Protein AF-A0A4P6F8C3-F1 (afdb_monomer)

Mean predicted aligned error: 5.55 Å

Foldseek 3Di:
DFLVVLCVFQVHDSVVSVVQCPDPLQDDFPDQDPVGGHHDPVRRVVSCVVVVGHTDPPPDDPDVPPD

Sequence (67 aa):
MGSAEVTALLGVSKQRTYQLTGRPDFPAPVAELKMGKVWRTADVMQWAIEAGRAVDTAVEEFDPRDR

Secondary structure (DSSP, 8-state):
--HHHHHHHHT--HHHHHHHHTSTTSPPPSEEETTEEE--HHHHHHHHHHTT-----------TT--

Structure (mmCIF, N/CA/C/O backbone):
data_AF-A0A4P6F8C3-F1
#
_entry.id   AF-A0A4P6F8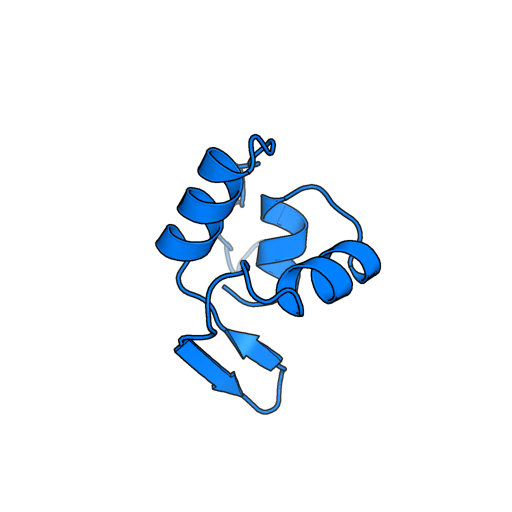C3-F1
#
loop_
_atom_site.group_PDB
_atom_site.id
_atom_site.type_symbol
_atom_site.label_atom_id
_atom_site.label_alt_id
_atom_site.label_comp_id
_atom_site.label_asym_id
_atom_site.label_entity_id
_atom_site.label_seq_id
_atom_site.pdbx_PDB_ins_code
_atom_site.Cartn_x
_atom_site.Cartn_y
_atom_site.Cartn_z
_atom_site.occupancy
_atom_site.B_iso_or_equiv
_atom_site.auth_seq_id
_atom_site.auth_comp_id
_atom_site.auth_asym_id
_atom_site.auth_atom_id
_atom_site.pdbx_PDB_model_num
ATOM 1 N N . MET A 1 1 ? 4.293 -1.011 -7.809 1.00 94.25 1 MET A N 1
ATOM 2 C CA . MET A 1 1 ? 4.127 0.291 -7.135 1.00 94.25 1 MET A CA 1
ATOM 3 C C . MET A 1 1 ? 5.118 0.423 -5.994 1.00 94.25 1 MET A C 1
ATOM 5 O O . MET A 1 1 ? 5.342 -0.561 -5.290 1.00 94.25 1 MET A O 1
ATOM 9 N N . GLY A 1 2 ? 5.737 1.593 -5.849 1.00 96.50 2 GLY A N 1
ATOM 10 C CA . GLY A 1 2 ? 6.529 1.956 -4.676 1.00 96.50 2 GLY A CA 1
ATOM 11 C C . GLY A 1 2 ? 5.670 2.537 -3.548 1.00 96.50 2 GLY A C 1
ATOM 12 O O . GLY A 1 2 ? 4.443 2.585 -3.621 1.00 96.50 2 GLY A O 1
ATOM 13 N N . SER A 1 3 ? 6.319 2.979 -2.469 1.00 95.75 3 SER A N 1
ATOM 14 C CA . SER A 1 3 ? 5.633 3.521 -1.286 1.00 95.75 3 SER A CA 1
ATOM 15 C C . SER A 1 3 ? 4.907 4.844 -1.554 1.00 95.75 3 SER A C 1
ATOM 17 O O . SER A 1 3 ? 3.912 5.140 -0.890 1.00 95.75 3 SER A O 1
ATOM 19 N N . ALA A 1 4 ? 5.369 5.643 -2.518 1.00 95.19 4 ALA A N 1
ATOM 20 C CA . ALA A 1 4 ? 4.710 6.887 -2.905 1.00 95.19 4 ALA A CA 1
ATOM 21 C C . ALA A 1 4 ? 3.359 6.607 -3.577 1.00 95.19 4 ALA A C 1
ATOM 23 O O . ALA A 1 4 ? 2.349 7.197 -3.211 1.00 95.19 4 ALA A O 1
ATOM 24 N N . GLU A 1 5 ? 3.320 5.635 -4.477 1.00 96.00 5 GLU A N 1
ATOM 25 C CA . GLU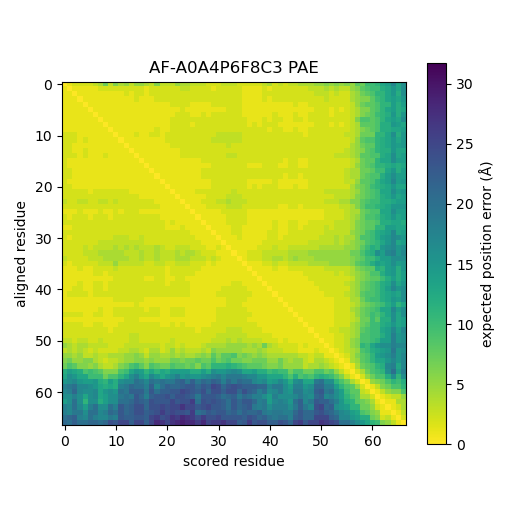 A 1 5 ? 2.111 5.209 -5.170 1.00 96.00 5 GLU A CA 1
ATOM 26 C C . GLU A 1 5 ? 1.138 4.512 -4.213 1.00 96.00 5 GLU A C 1
ATOM 28 O O . GLU A 1 5 ? -0.058 4.748 -4.302 1.00 96.00 5 GLU A O 1
ATOM 33 N N . VAL A 1 6 ? 1.628 3.737 -3.234 1.00 96.00 6 VAL A N 1
ATOM 34 C CA . VAL A 1 6 ? 0.774 3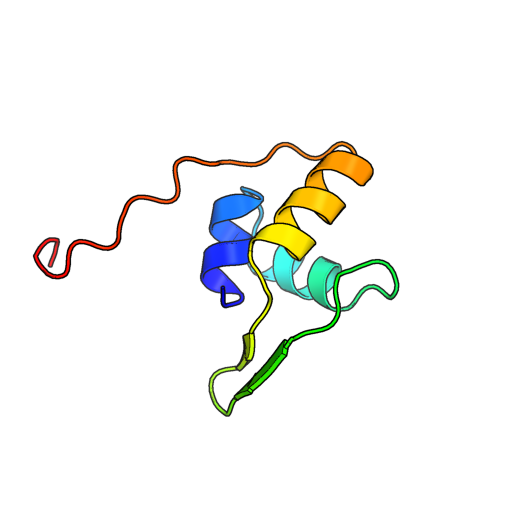.202 -2.151 1.00 96.00 6 VAL A CA 1
ATOM 35 C C . VAL A 1 6 ? 0.161 4.337 -1.320 1.00 96.00 6 VAL A C 1
ATOM 37 O O . VAL A 1 6 ? -0.996 4.258 -0.918 1.00 96.00 6 VAL A O 1
ATOM 40 N N . THR A 1 7 ? 0.921 5.405 -1.067 1.00 96.00 7 THR A N 1
ATOM 41 C CA . THR A 1 7 ? 0.433 6.586 -0.334 1.00 96.00 7 THR A CA 1
ATOM 42 C C . THR A 1 7 ? -0.702 7.269 -1.096 1.00 96.00 7 THR A C 1
ATOM 44 O O . THR A 1 7 ? -1.737 7.551 -0.495 1.00 96.00 7 THR A O 1
ATOM 47 N N . ALA A 1 8 ? -0.523 7.481 -2.404 1.00 95.38 8 ALA A N 1
ATOM 48 C CA . ALA A 1 8 ? -1.545 8.053 -3.279 1.00 95.38 8 ALA A CA 1
ATOM 49 C C . ALA A 1 8 ? -2.786 7.151 -3.360 1.00 95.38 8 ALA A C 1
ATOM 51 O O . ALA A 1 8 ? -3.882 7.596 -3.042 1.00 95.38 8 ALA A O 1
ATOM 52 N N . LEU A 1 9 ? -2.593 5.861 -3.655 1.00 94.44 9 LEU A N 1
ATOM 53 C CA . LEU A 1 9 ? -3.660 4.863 -3.778 1.00 94.44 9 LEU A CA 1
ATOM 54 C C . LEU A 1 9 ? -4.545 4.780 -2.527 1.00 94.44 9 LEU A C 1
ATOM 56 O O . LEU A 1 9 ? -5.754 4.607 -2.627 1.00 94.44 9 LEU A O 1
ATOM 60 N N . LEU A 1 10 ? -3.947 4.845 -1.337 1.00 94.75 10 LEU A N 1
ATOM 61 C CA . LEU A 1 10 ? -4.682 4.721 -0.078 1.00 94.75 10 LEU A CA 1
ATOM 62 C C . LEU A 1 10 ? -5.191 6.068 0.456 1.00 94.75 10 LEU A C 1
ATOM 64 O O . LEU A 1 10 ? -5.891 6.077 1.469 1.00 94.75 10 LEU A O 1
ATOM 68 N N . GLY A 1 11 ? -4.806 7.195 -0.153 1.00 95.31 11 GLY A N 1
ATOM 69 C CA . GLY A 1 11 ? -5.153 8.535 0.330 1.00 95.31 11 GLY A CA 1
ATOM 70 C C . GLY A 1 11 ? -4.682 8.813 1.766 1.00 95.31 11 GLY A C 1
ATOM 71 O O . GLY A 1 11 ? -5.351 9.524 2.515 1.00 95.31 11 GLY A O 1
ATOM 72 N N . VAL A 1 12 ? -3.559 8.221 2.195 1.00 95.06 12 VAL A N 1
ATOM 73 C CA . VAL A 1 12 ? -3.028 8.356 3.568 1.00 95.06 12 VAL A CA 1
ATOM 74 C C . VAL A 1 12 ? -1.703 9.116 3.599 1.00 95.06 12 VAL A C 1
ATOM 76 O O . VAL A 1 12 ? -1.082 9.363 2.576 1.00 95.06 12 VAL A O 1
ATOM 79 N N . SER A 1 13 ? -1.227 9.492 4.789 1.00 96.19 13 SER A N 1
ATOM 80 C CA . SER A 1 13 ? 0.096 10.111 4.934 1.00 96.19 13 SER A CA 1
ATOM 81 C C . SER A 1 13 ? 1.233 9.106 4.704 1.00 96.19 13 SER A C 1
ATOM 83 O O . SER A 1 13 ? 1.090 7.917 4.981 1.00 96.19 13 SER A O 1
ATOM 85 N N . LYS A 1 14 ? 2.423 9.588 4.313 1.00 95.69 14 LYS A N 1
ATOM 86 C CA . LYS A 1 14 ? 3.631 8.746 4.170 1.00 95.69 14 LYS A CA 1
ATOM 87 C C . LYS A 1 14 ? 3.959 7.950 5.441 1.00 95.69 14 LYS A C 1
ATOM 89 O O . LYS A 1 14 ? 4.328 6.780 5.365 1.00 95.69 14 LYS A O 1
ATOM 94 N N . GLN A 1 15 ? 3.800 8.566 6.617 1.00 97.75 15 GLN A N 1
ATOM 95 C CA . GLN A 1 15 ? 4.008 7.891 7.903 1.00 97.75 15 GLN A CA 1
ATOM 96 C C . GLN A 1 15 ? 3.012 6.741 8.091 1.00 97.75 15 GLN A C 1
ATOM 98 O O . GLN A 1 15 ? 3.391 5.658 8.541 1.00 97.75 15 GLN A O 1
ATOM 103 N N . ARG A 1 16 ? 1.745 6.955 7.717 1.00 97.62 16 ARG A N 1
ATOM 104 C CA . ARG A 1 16 ? 0.724 5.912 7.773 1.00 97.62 16 ARG A CA 1
ATOM 105 C C . ARG A 1 16 ? 1.009 4.798 6.770 1.00 97.62 16 ARG A C 1
ATOM 107 O O . ARG A 1 16 ? 0.882 3.636 7.143 1.00 97.62 16 ARG A O 1
ATOM 114 N N . THR A 1 17 ? 1.462 5.123 5.561 1.00 97.19 17 THR A N 1
ATOM 115 C CA . THR A 1 17 ? 1.925 4.130 4.582 1.00 97.19 17 THR A CA 1
ATOM 116 C C . THR A 1 17 ? 3.023 3.252 5.168 1.00 97.19 17 THR A C 1
ATOM 118 O O . THR A 1 17 ? 2.901 2.032 5.136 1.00 97.19 17 THR A O 1
ATOM 121 N N . TYR A 1 18 ? 4.047 3.846 5.788 1.00 96.50 18 TYR A N 1
ATOM 122 C CA . TYR A 1 18 ? 5.133 3.080 6.405 1.00 96.50 18 TYR A CA 1
ATOM 123 C C . TYR A 1 18 ? 4.617 2.107 7.475 1.00 96.50 18 TYR A C 1
ATOM 125 O O . TYR A 1 18 ? 4.947 0.923 7.439 1.00 96.50 18 TYR A O 1
ATOM 133 N N . GLN A 1 19 ? 3.731 2.570 8.367 1.00 97.75 19 GLN A N 1
ATOM 134 C CA . GLN A 1 19 ? 3.094 1.708 9.369 1.00 97.75 19 GLN A CA 1
ATOM 135 C C . GLN A 1 19 ? 2.317 0.550 8.738 1.00 97.75 19 GLN A C 1
ATOM 137 O O . GLN A 1 19 ? 2.411 -0.572 9.222 1.00 97.75 19 GLN A O 1
ATOM 142 N N . LEU A 1 20 ? 1.540 0.812 7.682 1.00 97.50 20 LEU A N 1
ATOM 143 C CA . LEU A 1 20 ? 0.734 -0.209 7.011 1.00 97.50 20 LEU A CA 1
ATOM 144 C C . LEU A 1 20 ? 1.617 -1.242 6.311 1.00 97.50 20 LEU A C 1
ATOM 146 O O . LEU A 1 20 ? 1.428 -2.431 6.532 1.00 97.50 20 LEU A O 1
ATOM 150 N N . THR A 1 21 ? 2.619 -0.794 5.555 1.00 97.31 21 THR A N 1
ATOM 151 C CA . THR A 1 21 ? 3.530 -1.676 4.802 1.00 97.31 21 THR A CA 1
ATOM 152 C C . THR A 1 21 ? 4.418 -2.557 5.684 1.00 97.31 21 THR A C 1
ATOM 154 O O . THR A 1 21 ? 5.015 -3.513 5.194 1.00 97.31 21 THR A O 1
ATOM 157 N N . GLY A 1 22 ? 4.529 -2.238 6.978 1.00 96.38 22 GLY A N 1
ATOM 158 C CA . GLY A 1 22 ? 5.226 -3.056 7.969 1.00 96.38 22 GLY A CA 1
ATOM 159 C C . GLY A 1 22 ? 4.337 -4.077 8.683 1.00 96.38 22 GLY A C 1
ATOM 160 O O . GLY A 1 22 ? 4.848 -4.839 9.502 1.00 96.38 22 GLY A O 1
ATOM 161 N N . ARG A 1 23 ? 3.021 -4.089 8.432 1.00 97.38 23 ARG A N 1
ATOM 162 C CA . ARG A 1 23 ? 2.111 -5.037 9.083 1.00 97.38 23 ARG A CA 1
ATOM 163 C C . ARG A 1 23 ? 2.227 -6.437 8.466 1.00 97.38 23 ARG A C 1
ATOM 165 O O . ARG A 1 23 ? 2.444 -6.547 7.262 1.00 97.38 23 ARG A O 1
ATOM 172 N N . PRO A 1 24 ? 2.012 -7.504 9.256 1.00 96.81 24 PRO A N 1
ATOM 173 C CA . PRO A 1 24 ? 2.087 -8.880 8.764 1.00 96.81 24 PRO A CA 1
ATOM 174 C C . PRO A 1 24 ? 0.965 -9.250 7.783 1.00 96.81 24 PRO A C 1
ATOM 176 O O . PRO A 1 24 ? 1.136 -10.170 6.995 1.00 96.81 24 PRO A O 1
ATOM 179 N N . ASP A 1 25 ? -0.173 -8.554 7.832 1.00 97.06 25 ASP A N 1
ATOM 180 C CA . ASP A 1 25 ? -1.294 -8.741 6.907 1.00 97.06 25 ASP A CA 1
ATOM 181 C C . ASP A 1 25 ? -1.170 -7.890 5.636 1.00 97.06 25 ASP A C 1
ATOM 183 O O . ASP A 1 25 ? -2.020 -7.989 4.758 1.00 97.06 25 ASP A O 1
ATOM 187 N N . PHE A 1 26 ? -0.141 -7.044 5.526 1.00 98.12 26 PHE A N 1
ATOM 188 C CA . PHE A 1 26 ? 0.110 -6.275 4.313 1.00 98.12 26 PHE A CA 1
ATOM 189 C C . PHE A 1 2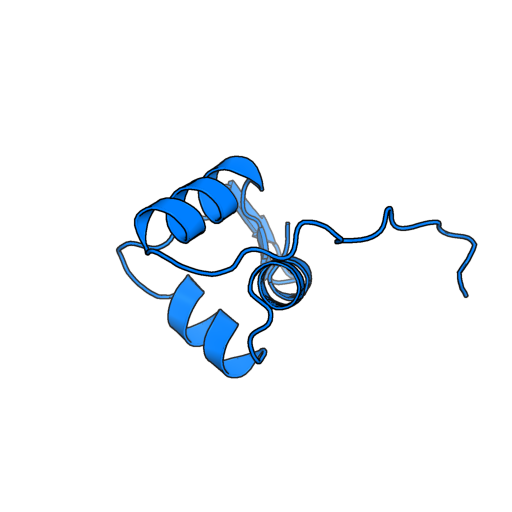6 ? 0.841 -7.141 3.273 1.00 98.12 26 PHE A C 1
ATOM 191 O O . PHE A 1 26 ? 1.703 -7.941 3.649 1.00 98.12 26 PHE A O 1
ATOM 198 N N . PRO A 1 27 ? 0.562 -6.974 1.966 1.00 98.25 27 PRO A N 1
ATOM 199 C CA . PRO A 1 27 ? 1.224 -7.741 0.920 1.00 98.25 27 PRO A CA 1
ATOM 200 C C . PRO A 1 27 ? 2.753 -7.721 1.003 1.00 98.25 27 PRO A C 1
ATOM 202 O O . PRO A 1 27 ? 3.385 -6.676 1.195 1.00 98.25 27 PRO A O 1
ATOM 205 N N . ALA A 1 28 ? 3.365 -8.884 0.783 1.00 97.81 28 ALA A N 1
ATOM 206 C CA . ALA A 1 28 ? 4.812 -8.986 0.670 1.00 97.81 28 ALA A CA 1
ATOM 207 C C . ALA A 1 28 ? 5.313 -8.214 -0.570 1.00 97.81 28 ALA A C 1
ATOM 209 O O . ALA A 1 28 ? 4.660 -8.230 -1.620 1.00 97.81 28 ALA A O 1
ATOM 210 N N . PRO A 1 29 ? 6.464 -7.528 -0.484 1.00 98.06 29 PRO A N 1
ATOM 211 C CA . PRO A 1 29 ? 7.049 -6.875 -1.644 1.00 98.06 29 PRO A CA 1
ATOM 212 C C . PRO A 1 29 ? 7.522 -7.914 -2.666 1.00 98.06 29 PRO A C 1
ATOM 214 O O . PRO A 1 29 ? 8.066 -8.957 -2.310 1.00 98.06 29 PRO A O 1
ATOM 217 N N . VAL A 1 30 ? 7.366 -7.603 -3.952 1.00 98.12 30 VAL A N 1
ATOM 218 C CA . VAL A 1 30 ? 7.938 -8.402 -5.047 1.00 98.12 30 VAL A CA 1
ATOM 219 C C . VAL A 1 30 ? 9.407 -8.099 -5.300 1.00 98.12 30 VAL A C 1
ATOM 221 O O . VAL A 1 30 ? 10.094 -8.902 -5.923 1.00 98.12 30 VAL A O 1
ATOM 224 N N . ALA A 1 31 ? 9.890 -6.948 -4.832 1.00 97.31 31 ALA A N 1
ATOM 225 C CA . ALA A 1 31 ? 11.300 -6.600 -4.867 1.00 97.31 31 ALA A CA 1
ATOM 226 C C . ALA A 1 31 ? 11.658 -5.637 -3.733 1.00 97.31 31 ALA A C 1
ATOM 228 O O . ALA A 1 31 ? 10.856 -4.789 -3.334 1.00 97.31 31 ALA A O 1
ATOM 229 N N . GLU A 1 32 ? 12.902 -5.730 -3.274 1.00 97.44 32 GLU A N 1
ATOM 230 C CA . GLU A 1 32 ? 13.529 -4.741 -2.403 1.00 97.44 32 GLU A CA 1
ATOM 231 C C . GLU A 1 32 ? 14.683 -4.089 -3.170 1.00 97.44 32 GLU A C 1
ATOM 233 O O . GLU A 1 32 ? 15.679 -4.731 -3.498 1.00 97.44 32 GLU A O 1
ATOM 238 N N . LEU A 1 33 ? 14.517 -2.815 -3.521 1.00 95.75 33 LEU A N 1
ATOM 239 C CA . LEU A 1 33 ? 15.500 -2.027 -4.260 1.00 95.75 33 LEU A CA 1
ATOM 240 C C . LEU A 1 33 ? 16.208 -1.057 -3.311 1.00 95.75 33 LEU A C 1
ATOM 242 O O . LEU A 1 33 ? 15.701 -0.739 -2.237 1.00 95.75 33 LEU A O 1
ATOM 246 N N . LYS A 1 34 ? 17.332 -0.475 -3.751 1.00 96.38 34 LYS A N 1
ATOM 247 C CA . LYS A 1 34 ? 18.003 0.608 -3.002 1.00 96.38 34 LYS A CA 1
ATOM 248 C C . LYS A 1 34 ? 17.069 1.786 -2.686 1.00 96.38 34 LYS A C 1
ATOM 250 O O . LYS A 1 34 ? 17.231 2.427 -1.658 1.00 96.38 34 LYS A O 1
ATOM 255 N N . MET A 1 35 ? 16.101 2.054 -3.566 1.00 90.00 35 MET A N 1
ATOM 256 C CA . MET A 1 35 ? 15.112 3.125 -3.398 1.00 90.00 35 MET A CA 1
ATOM 257 C C . MET A 1 35 ? 13.919 2.730 -2.512 1.00 90.00 35 MET A C 1
ATOM 259 O O . MET A 1 35 ? 13.123 3.592 -2.152 1.00 90.00 35 MET A O 1
ATOM 263 N N . GLY A 1 36 ? 13.776 1.449 -2.158 1.00 95.06 36 GLY A N 1
ATOM 264 C CA . GLY A 1 36 ? 12.692 0.946 -1.319 1.00 95.06 36 GLY A CA 1
ATOM 265 C C . GLY A 1 36 ? 12.031 -0.325 -1.850 1.00 95.06 36 GLY A C 1
ATOM 266 O O . GLY A 1 36 ? 12.448 -0.923 -2.843 1.00 95.06 36 GLY A O 1
ATOM 267 N N . LYS A 1 37 ? 10.977 -0.738 -1.144 1.00 97.75 37 LYS A N 1
ATOM 268 C CA . LYS A 1 37 ? 10.156 -1.908 -1.464 1.00 97.75 37 LYS A CA 1
ATOM 269 C C . LYS A 1 37 ? 9.208 -1.620 -2.631 1.00 97.75 37 LYS A C 1
ATOM 271 O O . LYS A 1 37 ? 8.693 -0.510 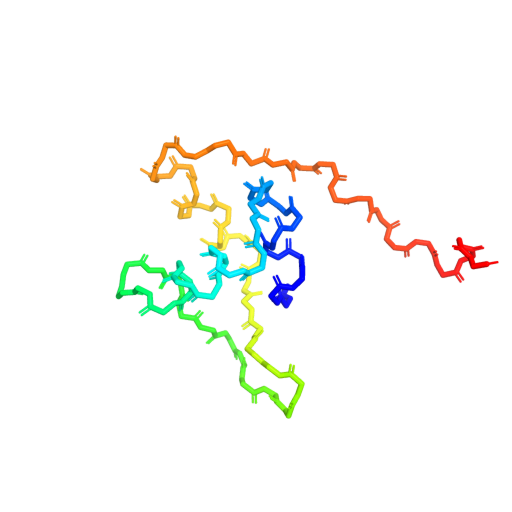-2.759 1.00 97.75 37 LYS A O 1
ATOM 276 N N . VAL A 1 38 ? 8.969 -2.637 -3.453 1.00 97.62 38 VAL A N 1
ATOM 277 C CA . VAL A 1 38 ? 8.045 -2.597 -4.592 1.00 97.62 38 VAL A CA 1
ATOM 278 C C . VAL A 1 38 ? 7.006 -3.698 -4.430 1.00 97.62 38 VAL A C 1
ATOM 280 O O . VAL A 1 38 ? 7.363 -4.846 -4.178 1.00 97.62 38 VAL A O 1
ATOM 283 N N . TRP A 1 39 ? 5.732 -3.367 -4.626 1.00 98.19 39 TRP A N 1
ATOM 284 C CA . TRP A 1 39 ? 4.601 -4.297 -4.546 1.00 98.19 39 TRP A CA 1
ATOM 285 C C . TRP A 1 39 ? 3.877 -4.437 -5.883 1.00 98.19 39 TRP A C 1
ATOM 287 O O . TRP A 1 39 ? 3.919 -3.526 -6.721 1.00 98.19 39 TRP A O 1
ATOM 297 N N . ARG A 1 40 ? 3.168 -5.555 -6.072 1.00 97.56 40 ARG A N 1
ATOM 298 C CA . ARG A 1 40 ? 2.170 -5.662 -7.143 1.00 97.56 40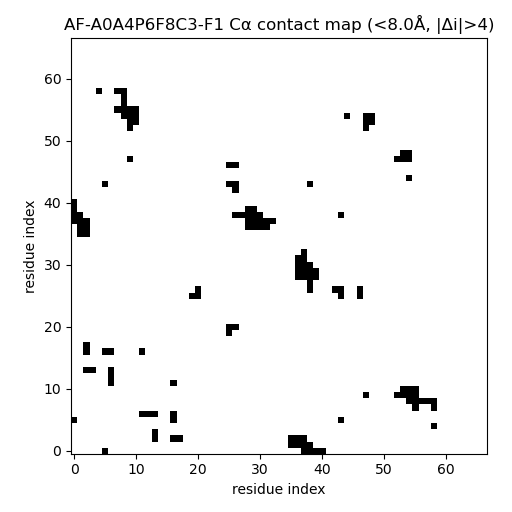 ARG A CA 1
ATOM 299 C C . ARG A 1 40 ? 0.981 -4.778 -6.808 1.00 97.56 40 ARG A C 1
ATOM 301 O O . ARG A 1 40 ? 0.496 -4.782 -5.683 1.00 97.56 40 ARG A O 1
ATOM 308 N N . THR A 1 41 ? 0.493 -4.059 -7.812 1.00 95.81 41 THR A N 1
ATOM 309 C CA . THR A 1 41 ? -0.694 -3.211 -7.679 1.00 95.81 41 THR A CA 1
ATOM 310 C C . THR A 1 41 ? -1.918 -4.019 -7.260 1.00 95.81 41 THR A C 1
ATOM 312 O O . THR A 1 41 ? -2.600 -3.629 -6.318 1.00 95.81 41 THR A O 1
ATOM 315 N N . ALA A 1 42 ? -2.142 -5.172 -7.900 1.00 95.50 42 ALA A N 1
ATOM 316 C CA . ALA A 1 42 ? -3.275 -6.047 -7.607 1.00 95.50 42 ALA A CA 1
ATOM 317 C C . ALA A 1 42 ? -3.312 -6.476 -6.132 1.00 95.50 42 ALA A C 1
ATOM 319 O O . ALA A 1 42 ? -4.348 -6.333 -5.492 1.00 95.50 42 ALA A O 1
ATOM 320 N N . ASP A 1 43 ? -2.174 -6.903 -5.578 1.00 97.75 43 ASP A N 1
ATOM 321 C CA . ASP A 1 43 ? -2.094 -7.384 -4.194 1.00 97.75 43 ASP A CA 1
ATOM 322 C C . ASP A 1 43 ? -2.424 -6.264 -3.189 1.00 97.75 43 ASP A C 1
ATOM 324 O O . ASP A 1 43 ? -3.159 -6.481 -2.227 1.00 97.75 43 ASP A O 1
ATOM 328 N N . VAL A 1 44 ? -1.930 -5.039 -3.421 1.00 97.12 44 VAL A N 1
ATOM 329 C CA . VAL A 1 44 ? -2.218 -3.886 -2.544 1.00 97.12 44 VAL A CA 1
ATOM 330 C C . VAL A 1 44 ? -3.680 -3.454 -2.650 1.00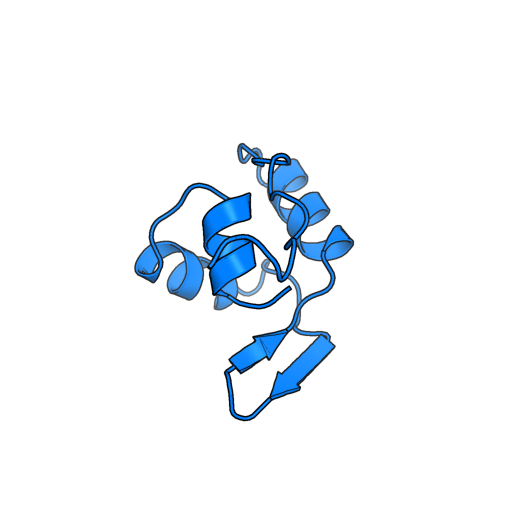 97.12 44 VAL A C 1
ATOM 332 O O . VAL A 1 44 ? -4.299 -3.153 -1.629 1.00 97.12 44 VAL A O 1
ATOM 335 N N . MET A 1 45 ? -4.248 -3.442 -3.858 1.00 96.00 45 MET A N 1
ATOM 336 C CA . MET A 1 45 ? -5.661 -3.113 -4.065 1.00 96.00 45 MET A CA 1
ATOM 337 C C . MET A 1 45 ? -6.578 -4.151 -3.418 1.00 96.00 45 MET A C 1
ATOM 339 O O . MET A 1 45 ? -7.513 -3.778 -2.715 1.00 96.00 45 MET A O 1
ATOM 343 N N . GLN A 1 46 ? -6.288 -5.440 -3.607 1.00 96.62 46 GLN A N 1
ATOM 344 C CA . GLN A 1 46 ? -7.049 -6.525 -2.998 1.00 96.62 46 GLN A CA 1
ATOM 345 C C . GLN A 1 46 ? -7.027 -6.416 -1.472 1.00 96.62 46 GLN A C 1
ATOM 347 O O . GLN A 1 46 ? -8.085 -6.384 -0.848 1.00 96.62 46 GLN A O 1
ATOM 352 N N . TRP A 1 47 ? -5.840 -6.256 -0.882 1.00 97.56 47 TRP A N 1
ATOM 353 C CA . TRP A 1 47 ? -5.707 -6.046 0.557 1.00 97.56 47 TRP A CA 1
ATOM 354 C C . TRP A 1 47 ? -6.504 -4.829 1.047 1.00 97.56 47 TRP A C 1
ATOM 356 O O . TRP A 1 47 ? -7.145 -4.883 2.095 1.00 97.56 47 TRP A O 1
ATOM 366 N N . ALA A 1 48 ? -6.487 -3.718 0.304 1.00 96.12 48 ALA A N 1
ATOM 367 C CA . ALA A 1 48 ? -7.218 -2.515 0.686 1.00 96.12 48 ALA A CA 1
ATOM 368 C C . ALA A 1 48 ? -8.737 -2.747 0.691 1.00 96.12 48 ALA A C 1
ATOM 370 O O . ALA A 1 48 ? -9.405 -2.330 1.639 1.00 96.12 48 ALA A O 1
ATOM 371 N N . ILE A 1 49 ? -9.261 -3.458 -0.311 1.00 95.12 49 ILE A N 1
ATOM 372 C CA . ILE A 1 49 ? -10.676 -3.842 -0.406 1.00 95.12 49 ILE A CA 1
ATOM 373 C C . ILE A 1 49 ? -11.061 -4.775 0.748 1.00 95.12 49 ILE A C 1
ATOM 375 O O . ILE A 1 49 ? -12.037 -4.512 1.447 1.00 95.12 49 ILE A O 1
ATOM 379 N N . GLU A 1 50 ? -10.273 -5.825 0.993 1.00 96.31 50 GLU A N 1
ATOM 380 C CA . GLU A 1 50 ? -10.499 -6.786 2.084 1.00 96.31 50 GLU A CA 1
ATOM 381 C C . GLU A 1 50 ? -10.449 -6.111 3.463 1.00 96.31 50 GLU A C 1
ATOM 383 O O . GLU A 1 50 ? -11.224 -6.444 4.359 1.00 96.31 50 GLU A O 1
ATOM 388 N N . ALA A 1 51 ? -9.587 -5.104 3.624 1.00 94.88 51 ALA A N 1
ATOM 389 C CA . ALA A 1 51 ? -9.488 -4.290 4.831 1.00 94.88 51 ALA A CA 1
ATOM 390 C C . ALA A 1 51 ? -10.559 -3.181 4.932 1.00 94.88 51 ALA A C 1
ATOM 392 O O . ALA A 1 51 ? -10.505 -2.383 5.874 1.00 94.88 51 ALA A O 1
ATOM 393 N N . GLY A 1 52 ? -11.494 -3.087 3.977 1.00 93.69 52 GLY A N 1
ATOM 394 C CA . GLY A 1 52 ? -12.569 -2.089 3.957 1.00 93.69 52 GLY A CA 1
ATOM 395 C C . GLY A 1 52 ? -12.079 -0.648 3.778 1.00 93.69 52 GLY A C 1
ATOM 396 O O . GLY A 1 52 ? -12.671 0.283 4.324 1.00 93.69 52 GLY A O 1
ATOM 397 N N . ARG A 1 53 ? -10.959 -0.449 3.078 1.00 92.75 53 ARG A N 1
ATOM 398 C CA . ARG A 1 53 ? -10.353 0.868 2.845 1.00 92.75 53 ARG A CA 1
ATOM 399 C C . ARG A 1 53 ? -10.865 1.481 1.548 1.00 92.75 53 ARG A C 1
ATOM 401 O O . ARG A 1 53 ? -11.085 0.782 0.565 1.00 92.75 53 ARG A O 1
ATOM 408 N N . ALA A 1 54 ? -10.978 2.807 1.537 1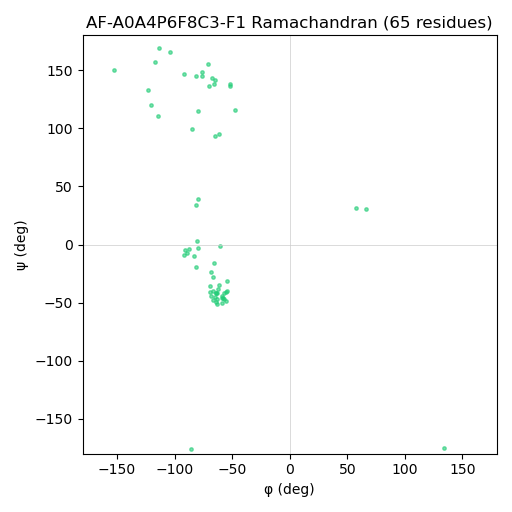.00 88.00 54 ALA A N 1
ATOM 409 C CA . ALA A 1 54 ? -11.122 3.547 0.292 1.00 88.00 54 ALA A CA 1
ATOM 410 C C . ALA A 1 54 ? -9.837 3.407 -0.541 1.00 88.00 54 ALA A C 1
ATOM 412 O O . ALA A 1 54 ? -8.732 3.469 0.005 1.00 88.00 54 ALA A O 1
ATOM 413 N N . VAL A 1 55 ? -10.004 3.204 -1.846 1.00 86.06 55 VAL A N 1
ATOM 414 C CA . VAL A 1 55 ? -8.921 3.099 -2.826 1.00 86.06 55 VAL A CA 1
ATOM 415 C C . VAL A 1 55 ? -9.140 4.195 -3.853 1.00 86.06 55 VAL A C 1
ATOM 417 O O . VAL A 1 55 ? -10.182 4.222 -4.506 1.00 86.06 55 VAL A O 1
ATOM 420 N N . ASP A 1 56 ? -8.170 5.089 -3.986 1.00 81.94 56 ASP A N 1
ATOM 421 C CA . ASP A 1 56 ? -8.165 6.088 -5.039 1.00 81.94 56 ASP A CA 1
ATOM 422 C C . ASP A 1 56 ? -7.548 5.482 -6.303 1.00 81.94 56 ASP A C 1
ATOM 424 O O . ASP A 1 56 ? -6.332 5.327 -6.430 1.00 81.94 56 ASP A O 1
ATOM 428 N N . THR A 1 57 ? -8.409 5.064 -7.229 1.00 66.38 57 THR A N 1
ATOM 429 C CA . THR A 1 57 ? -7.989 4.511 -8.520 1.00 66.38 57 THR A CA 1
ATOM 430 C C . THR A 1 57 ? -7.596 5.589 -9.525 1.00 66.38 57 THR A C 1
ATOM 432 O O . THR A 1 57 ? -7.157 5.238 -10.617 1.00 66.38 57 THR A O 1
ATOM 435 N N . ALA A 1 58 ? -7.720 6.876 -9.185 1.00 61.91 58 ALA A N 1
ATOM 436 C CA . ALA A 1 58 ? -7.296 7.991 -10.027 1.00 61.91 58 ALA A CA 1
ATOM 437 C C . ALA A 1 58 ? -5.788 8.268 -9.905 1.00 61.91 58 ALA A C 1
ATOM 439 O O . ALA A 1 58 ? -5.357 9.414 -9.991 1.00 61.91 58 ALA A O 1
ATOM 440 N N . VAL A 1 59 ? -4.968 7.228 -9.704 1.00 55.28 59 VAL A N 1
ATOM 441 C CA . VAL A 1 59 ? -3.520 7.347 -9.896 1.00 55.28 59 VAL A CA 1
ATOM 442 C C . VAL A 1 59 ? -3.284 7.630 -11.376 1.00 55.28 59 VAL A C 1
ATOM 444 O O . VAL A 1 59 ? -3.276 6.719 -12.201 1.00 55.28 59 VAL A O 1
ATOM 447 N N . GLU A 1 60 ? -3.200 8.918 -11.701 1.00 52.53 60 GLU A N 1
ATOM 448 C CA . GLU A 1 60 ? -3.018 9.406 -13.058 1.00 52.53 60 GLU A CA 1
ATOM 449 C C . GLU A 1 60 ? -1.830 8.705 -13.714 1.00 52.53 60 GLU A C 1
ATOM 451 O O . GLU A 1 60 ? -0.779 8.470 -13.104 1.00 52.53 60 GLU A O 1
ATOM 456 N N . GLU A 1 61 ? -2.050 8.327 -14.970 1.00 48.72 61 GLU A N 1
ATOM 457 C CA . GLU A 1 61 ? -1.022 7.882 -15.892 1.00 48.72 61 GLU A CA 1
ATOM 458 C C . GLU A 1 61 ? 0.125 8.896 -15.816 1.00 4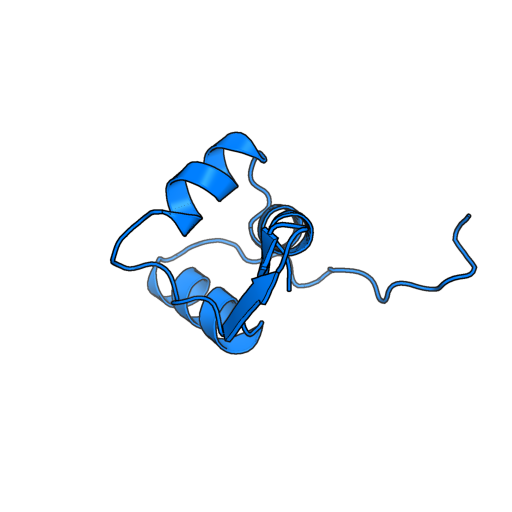8.72 61 GLU A C 1
ATOM 460 O O . GLU A 1 61 ? -0.073 10.075 -16.085 1.00 48.72 61 GLU A O 1
ATOM 465 N N . PHE A 1 62 ? 1.306 8.467 -15.362 1.00 50.34 62 PHE A N 1
ATOM 466 C CA . PHE A 1 62 ? 2.491 9.318 -15.360 1.00 50.34 62 PHE A CA 1
ATOM 467 C C . PHE A 1 62 ? 2.795 9.697 -16.814 1.00 50.34 62 PHE A C 1
ATOM 469 O O . PHE A 1 62 ? 3.434 8.925 -17.533 1.00 50.34 62 PHE A O 1
ATOM 476 N N . ASP A 1 63 ? 2.317 10.862 -17.254 1.00 55.84 63 ASP A N 1
ATOM 477 C CA . ASP A 1 63 ? 2.728 11.456 -18.512 1.00 55.84 63 ASP A CA 1
ATOM 478 C C . ASP A 1 63 ? 4.085 12.130 -18.267 1.00 55.84 63 ASP A C 1
ATOM 480 O O . ASP A 1 63 ? 4.180 13.095 -17.503 1.00 55.84 63 ASP A O 1
ATOM 484 N N . PRO A 1 64 ? 5.173 11.657 -18.896 1.00 53.16 64 PRO A N 1
ATOM 485 C CA . PRO A 1 64 ? 6.490 12.266 -18.740 1.00 53.16 64 PRO A CA 1
ATOM 486 C C . PRO A 1 64 ? 6.558 13.741 -19.195 1.00 53.16 64 PRO A C 1
ATOM 488 O O . PRO A 1 64 ? 7.626 14.348 -19.085 1.00 53.16 64 PRO A O 1
ATOM 491 N N . ARG A 1 65 ? 5.461 14.319 -19.710 1.00 68.00 65 ARG A N 1
ATOM 492 C CA . ARG A 1 65 ? 5.320 15.721 -20.123 1.00 68.00 65 ARG A CA 1
ATOM 493 C C . ARG A 1 65 ? 4.787 16.669 -19.039 1.00 68.00 65 ARG A C 1
ATOM 495 O O . ARG A 1 65 ? 4.865 17.872 -19.261 1.00 68.00 65 ARG A O 1
ATOM 502 N N . ASP A 1 66 ? 4.323 16.188 -17.884 1.00 63.34 66 ASP A N 1
ATOM 503 C CA . ASP A 1 66 ? 3.767 17.037 -16.805 1.00 63.34 66 ASP A CA 1
ATOM 504 C C . ASP A 1 66 ? 4.837 17.718 -15.917 1.00 63.34 66 ASP A C 1
ATOM 506 O O . ASP A 1 66 ? 4.695 17.815 -14.696 1.00 63.34 66 ASP A O 1
ATOM 510 N N . ARG A 1 67 ? 5.942 18.190 -16.512 1.00 52.28 67 ARG A N 1
ATOM 511 C CA . ARG A 1 67 ? 7.046 18.856 -15.797 1.00 52.28 67 ARG A CA 1
ATOM 512 C C . ARG A 1 67 ? 7.193 20.331 -16.145 1.00 52.28 67 ARG A C 1
ATOM 514 O O . ARG A 1 67 ? 7.143 20.658 -17.349 1.00 52.28 67 ARG A O 1
#

pLDDT: mean 89.38, std 14.8, range [48.72, 98.25]

Organism: NCBI:txid2509457

Radius of gyration: 12.06 Å; Cα contacts (8 Å, |Δi|>4): 70; chains: 1; bounding box: 31×28×30 Å

Solvent-accessible surface area (backbone atoms only — not comparable to full-atom values): 4135 Å² total; per-residue (Å²): 74,44,65,67,53,50,16,56,28,51,75,49,52,66,70,54,38,54,56,50,69,68,37,89,87,38,69,73,60,78,42,81,49,98,93,43,54,28,34,57,62,67,53,50,52,49,50,34,53,77,70,72,46,72,69,48,81,80,71,67,78,86,58,94,75,84,117

Nearest PDB structures (foldseek):
  5c8d-assembly2_E  TM=5.898E-01  e=3.449E-02  Thermus thermophilus HB27
  5gpe-assembly4_H  TM=7.100E-01  e=3.587E-01  Cupriavidus metallidurans CH34
  5gpe-assembly4_G  TM=7.146E-01  e=5.492E-01  Cupriavidus metallidurans CH34
  6jgx-assembly1_B  TM=6.909E-01  e=4.765E-01  Pseudomonas putida
  3gp4-assembly1_A  TM=5.621E-01  e=4.135E-01  Listeria monocytogenes serotype 4b str. F2365